Protein AF-A0A209A1G5-F1 (afdb_monomer)

InterPro domains:
  IPR036291 NAD(P)-binding domain superfamily [SSF51735] (11-93)

Sequence (98 aa):
MVETIFLLNEDYGLGIEVYALVRSETRAKNRFSHFLDKSWFNIIVQDVSDEIKIDASINYIIHAASQASPLYYKTDPVGTLLANTKGLITFLSLQERI

Organism: Yersinia intermedia (NCBI:txid631)

Structure (mmCIF, N/CA/C/O backbone):
data_AF-A0A209A1G5-F1
#
_entry.id   AF-A0A209A1G5-F1
#
loop_
_atom_site.group_PDB
_atom_site.id
_atom_site.type_symbol
_atom_site.label_atom_id
_atom_site.label_alt_id
_atom_site.label_comp_id
_atom_site.label_asym_id
_atom_site.label_entity_id
_atom_site.label_seq_id
_atom_site.pdbx_PDB_ins_code
_atom_site.Cartn_x
_atom_site.Cartn_y
_atom_site.Cartn_z
_atom_site.occupancy
_atom_site.B_iso_or_equiv
_atom_site.auth_seq_id
_atom_site.auth_comp_id
_atom_site.auth_asym_id
_atom_site.auth_atom_id
_atom_site.pdbx_PDB_model_num
ATOM 1 N N . MET A 1 1 ? -5.223 -9.938 1.437 1.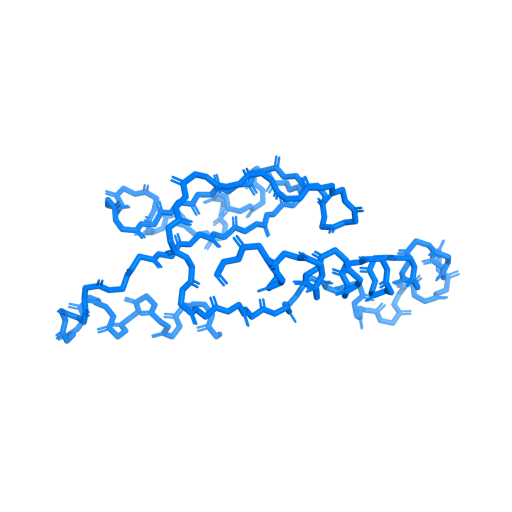00 84.19 1 MET A N 1
ATOM 2 C CA . MET A 1 1 ? -4.566 -9.531 2.701 1.00 84.19 1 MET A CA 1
ATOM 3 C C . MET A 1 1 ? -4.972 -8.112 3.063 1.00 84.19 1 MET A C 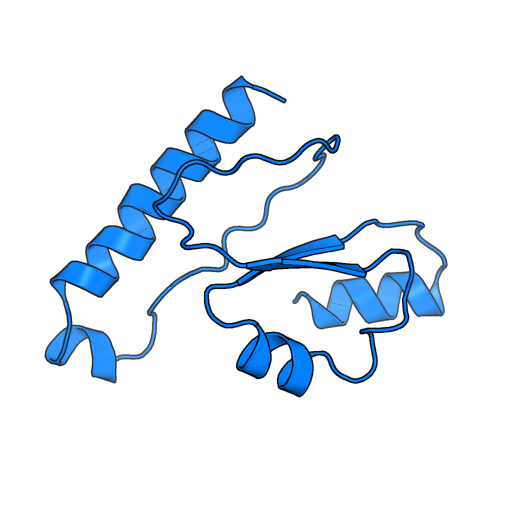1
ATOM 5 O O . MET A 1 1 ? -5.598 -7.952 4.095 1.00 84.19 1 MET A O 1
ATOM 9 N N . VAL A 1 2 ? -4.701 -7.106 2.218 1.00 91.50 2 VAL A N 1
ATOM 10 C CA . VAL A 1 2 ? -5.200 -5.731 2.435 1.00 91.50 2 VAL A CA 1
ATOM 11 C C . VAL A 1 2 ? -6.723 -5.697 2.584 1.00 91.50 2 VAL A C 1
ATOM 13 O O . VAL A 1 2 ? -7.227 -5.153 3.557 1.00 91.50 2 VAL A O 1
ATOM 16 N N . GLU A 1 3 ? -7.459 -6.371 1.698 1.00 92.38 3 GLU A N 1
ATOM 17 C CA . GLU A 1 3 ? -8.924 -6.388 1.758 1.00 92.38 3 GLU A CA 1
ATOM 18 C C . GLU A 1 3 ? -9.446 -7.107 3.016 1.00 92.38 3 GLU A C 1
ATOM 20 O O . GLU A 1 3 ? -10.519 -6.792 3.510 1.00 92.38 3 GLU A O 1
ATOM 25 N N . THR A 1 4 ? -8.665 -8.028 3.592 1.00 94.62 4 THR A N 1
ATOM 26 C CA . THR A 1 4 ? -8.992 -8.664 4.877 1.00 94.62 4 THR A CA 1
ATOM 27 C C . THR A 1 4 ? -8.949 -7.646 6.015 1.00 94.62 4 THR A C 1
ATOM 29 O O . THR A 1 4 ? -9.847 -7.635 6.846 1.00 94.62 4 THR A O 1
ATOM 32 N N . ILE A 1 5 ? -7.940 -6.769 6.031 1.00 95.19 5 ILE A N 1
ATOM 33 C CA . ILE A 1 5 ? -7.835 -5.684 7.017 1.00 95.19 5 ILE A CA 1
ATOM 34 C C . ILE A 1 5 ? -9.005 -4.712 6.847 1.00 95.19 5 ILE A C 1
ATOM 36 O O . ILE A 1 5 ? -9.601 -4.311 7.837 1.00 95.19 5 ILE A O 1
ATOM 40 N N . PHE A 1 6 ? -9.374 -4.384 5.605 1.00 95.81 6 PHE A N 1
ATOM 41 C CA . PHE A 1 6 ? -10.503 -3.493 5.326 1.00 95.81 6 PHE A CA 1
ATOM 42 C C . PHE A 1 6 ? -11.819 -4.038 5.875 1.00 95.81 6 PHE A C 1
ATOM 44 O O . PHE A 1 6 ? -12.529 -3.320 6.571 1.00 95.81 6 PHE A O 1
ATOM 51 N N . LEU A 1 7 ? -12.116 -5.312 5.602 1.00 95.75 7 LEU A N 1
ATOM 52 C CA . LEU A 1 7 ? -13.324 -5.964 6.107 1.00 95.75 7 LEU A CA 1
ATOM 53 C C . LEU A 1 7 ? -13.332 -6.017 7.635 1.00 95.75 7 LEU A C 1
ATOM 55 O O . LEU A 1 7 ? -14.335 -5.682 8.246 1.00 95.75 7 LEU A O 1
ATOM 59 N N . LEU A 1 8 ? -12.202 -6.348 8.267 1.00 95.56 8 LEU A N 1
ATOM 60 C CA . LEU A 1 8 ? -12.108 -6.327 9.727 1.00 95.56 8 LEU A CA 1
ATOM 61 C C . LEU A 1 8 ? -12.344 -4.925 10.306 1.00 95.56 8 LEU A C 1
ATOM 63 O O . LEU A 1 8 ? -12.966 -4.794 11.358 1.00 95.56 8 LEU A O 1
ATOM 67 N N . ASN A 1 9 ? -11.870 -3.881 9.627 1.00 96.00 9 ASN A N 1
ATOM 68 C CA . ASN A 1 9 ? -12.071 -2.508 10.069 1.00 96.00 9 ASN A CA 1
ATOM 69 C C . ASN A 1 9 ? -13.545 -2.088 9.988 1.00 96.00 9 ASN A C 1
ATOM 71 O O . ASN A 1 9 ? -14.047 -1.456 10.912 1.00 96.00 9 ASN A O 1
ATOM 75 N N . GLU A 1 10 ? -14.236 -2.469 8.912 1.00 94.62 10 GLU A N 1
ATOM 76 C CA . GLU A 1 10 ? -15.663 -2.187 8.710 1.00 94.62 10 GLU A CA 1
ATOM 77 C C . GLU A 1 10 ? -16.559 -3.014 9.643 1.00 94.62 10 GLU A C 1
ATOM 79 O O . GLU A 1 10 ? -17.459 -2.461 10.272 1.00 94.62 10 GLU A O 1
ATOM 84 N N . ASP A 1 11 ? -16.293 -4.315 9.772 1.00 96.62 11 ASP A N 1
ATOM 85 C CA . ASP A 1 11 ? -17.163 -5.244 10.502 1.00 96.62 11 ASP A CA 1
ATOM 86 C C . ASP A 1 11 ? -16.982 -5.148 12.025 1.00 96.62 11 ASP A C 1
ATOM 88 O O . ASP A 1 11 ? -17.931 -5.372 12.778 1.00 96.62 11 ASP A O 1
ATOM 92 N N . TYR A 1 12 ? -15.770 -4.821 12.492 1.00 96.69 12 TYR A N 1
ATOM 93 C CA . TYR A 1 12 ? -15.424 -4.833 13.920 1.00 96.69 12 TYR A CA 1
ATOM 94 C C . TYR A 1 12 ? -14.975 -3.476 14.468 1.00 96.69 12 TYR A C 1
ATOM 96 O O . TYR A 1 12 ? -14.707 -3.375 15.664 1.00 96.69 12 TYR A O 1
ATOM 104 N N . GLY A 1 13 ? -14.889 -2.432 13.636 1.00 94.56 13 GLY A N 1
ATOM 105 C CA . GLY A 1 13 ? -14.537 -1.086 14.093 1.00 94.56 13 GLY A CA 1
ATOM 106 C C . GLY A 1 13 ? -13.147 -1.006 14.726 1.00 94.56 13 GLY A C 1
ATOM 107 O O . GLY A 1 13 ? -12.964 -0.304 15.717 1.00 94.56 13 GLY A O 1
ATOM 108 N N . LEU A 1 14 ? -12.172 -1.743 14.181 1.00 95.81 14 LEU A N 1
ATOM 109 C CA . LEU A 1 14 ? -10.834 -1.869 14.774 1.00 95.81 14 LEU A CA 1
ATOM 110 C C . LEU A 1 14 ? -10.026 -0.560 14.784 1.00 95.81 14 LEU A C 1
ATOM 112 O O . LEU A 1 14 ? -8.997 -0.498 15.451 1.00 95.81 14 LEU A O 1
ATOM 116 N N . GLY A 1 15 ? -10.467 0.470 14.055 1.00 95.25 15 GLY A N 1
ATOM 117 C CA . GLY A 1 15 ? -9.812 1.779 14.022 1.00 95.25 15 GLY A CA 1
ATOM 118 C C . GLY A 1 15 ? -8.427 1.748 13.375 1.00 95.25 15 GLY A C 1
ATOM 119 O O . GLY A 1 15 ? -7.568 2.549 13.727 1.00 95.25 15 GLY A O 1
ATOM 120 N N . ILE A 1 16 ? -8.188 0.809 12.457 1.00 96.50 16 ILE A N 1
ATOM 121 C CA . ILE A 1 16 ? -6.903 0.649 11.773 1.00 96.50 16 ILE A CA 1
ATOM 122 C C . ILE A 1 16 ? -6.806 1.680 10.646 1.00 96.50 16 ILE A C 1
ATOM 124 O O . ILE A 1 16 ? -7.629 1.675 9.730 1.00 96.50 16 ILE A O 1
ATOM 128 N N . GLU A 1 17 ? -5.773 2.518 10.673 1.00 96.56 17 GLU A N 1
ATOM 129 C CA . GLU A 1 17 ? -5.397 3.353 9.532 1.00 96.56 17 GLU A CA 1
ATOM 130 C C . GLU A 1 17 ? -4.516 2.561 8.560 1.00 96.56 17 GLU A C 1
ATOM 132 O O . GLU A 1 17 ? -3.543 1.913 8.953 1.00 96.56 17 GLU A O 1
ATOM 137 N N . VAL A 1 18 ? -4.862 2.593 7.271 1.00 96.12 18 VAL A N 1
ATOM 138 C CA . VAL A 1 18 ? -4.139 1.863 6.227 1.00 96.12 18 VAL A CA 1
ATOM 139 C C . VAL A 1 18 ? -3.525 2.831 5.231 1.00 96.12 18 VAL A C 1
ATOM 141 O O . VAL A 1 18 ? -4.231 3.564 4.543 1.00 96.12 18 VAL A O 1
ATOM 144 N N . TYR A 1 19 ? -2.204 2.745 5.084 1.00 95.25 19 TYR A N 1
ATOM 145 C CA . TYR A 1 19 ? -1.433 3.449 4.064 1.00 95.25 19 TYR A CA 1
ATOM 146 C C . TYR A 1 19 ? -0.945 2.454 3.005 1.00 95.25 19 TYR A C 1
ATOM 148 O O . TYR A 1 19 ? -0.025 1.668 3.238 1.00 95.25 19 TYR A O 1
ATOM 156 N N . ALA A 1 20 ? -1.573 2.461 1.829 1.00 94.88 20 ALA A N 1
ATOM 157 C CA . ALA A 1 20 ? -1.202 1.600 0.711 1.00 94.88 20 ALA A CA 1
ATOM 158 C C . ALA A 1 20 ? -0.215 2.306 -0.226 1.00 94.88 20 ALA A C 1
ATOM 160 O O . ALA A 1 20 ? -0.599 3.164 -1.023 1.00 94.88 20 ALA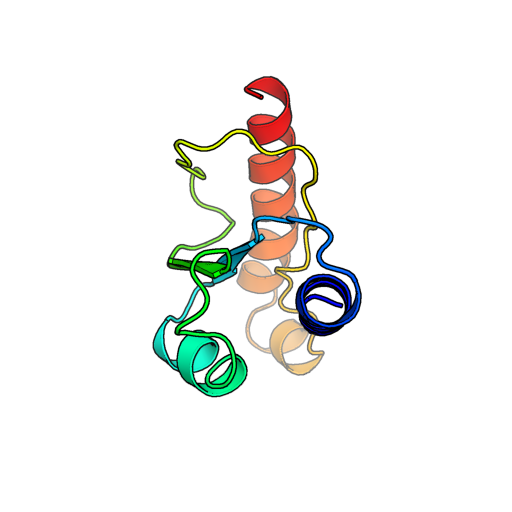 A O 1
ATOM 161 N N . LEU A 1 21 ? 1.054 1.896 -0.166 1.00 94.00 21 LEU A N 1
ATOM 162 C CA . LEU A 1 21 ? 2.089 2.335 -1.099 1.00 94.00 21 LEU A CA 1
ATOM 163 C C . LEU A 1 21 ? 1.961 1.590 -2.433 1.00 94.00 21 LEU A C 1
ATOM 165 O O . LEU A 1 21 ? 2.038 0.359 -2.491 1.00 94.00 21 LEU A O 1
ATOM 169 N N . VAL A 1 22 ? 1.766 2.335 -3.518 1.00 94.06 22 VAL A N 1
ATOM 170 C CA . VAL A 1 22 ? 1.527 1.798 -4.862 1.00 94.06 22 VAL A CA 1
ATOM 171 C C . VAL A 1 22 ? 2.318 2.564 -5.918 1.00 94.06 22 VAL A C 1
ATOM 173 O O . VAL A 1 22 ? 2.500 3.768 -5.825 1.00 94.06 22 VAL A O 1
ATOM 176 N N . ARG A 1 23 ? 2.697 1.890 -7.009 1.00 92.69 23 ARG A N 1
ATOM 177 C CA . ARG A 1 23 ? 3.372 2.541 -8.153 1.00 92.69 23 ARG A CA 1
ATOM 178 C C . ARG A 1 23 ? 2.423 3.196 -9.157 1.00 92.69 23 ARG A C 1
ATOM 180 O O . ARG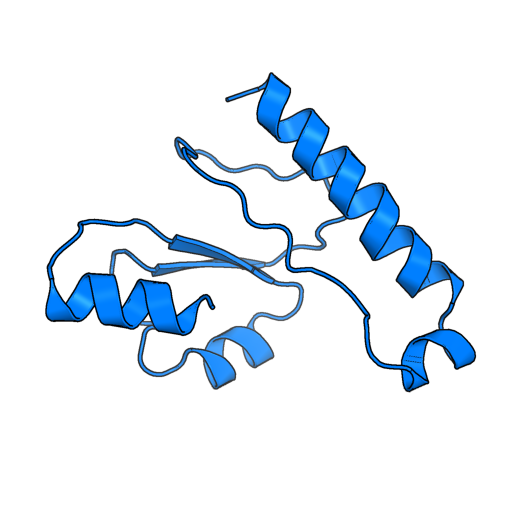 A 1 23 ? 2.855 3.881 -10.072 1.00 92.69 23 ARG A O 1
ATOM 187 N N . SER A 1 24 ? 1.130 2.886 -9.084 1.00 94.69 24 SER A N 1
ATOM 188 C CA . SER A 1 24 ? 0.151 3.293 -10.094 1.00 94.69 24 SER A CA 1
ATOM 189 C C . SER A 1 24 ? -1.172 3.613 -9.429 1.00 94.69 24 SER A C 1
ATOM 191 O O . SER A 1 24 ? -1.926 2.711 -9.061 1.00 94.69 24 SER A O 1
ATOM 193 N N . GLU A 1 25 ? -1.450 4.907 -9.321 1.00 95.75 25 GLU A N 1
ATOM 194 C CA . GLU A 1 25 ? -2.670 5.427 -8.714 1.00 95.75 25 GLU A CA 1
ATOM 195 C C . GLU A 1 25 ? -3.924 4.873 -9.397 1.00 95.75 25 GLU A C 1
ATOM 197 O O . GLU A 1 25 ? -4.811 4.355 -8.729 1.00 95.75 25 GLU A O 1
ATOM 202 N N . THR A 1 26 ? -3.973 4.886 -10.733 1.00 96.88 26 THR A N 1
ATOM 203 C CA . THR A 1 26 ? -5.120 4.383 -11.504 1.00 96.88 26 THR A CA 1
ATOM 204 C C . THR A 1 26 ? -5.424 2.919 -11.195 1.00 96.88 26 THR A C 1
ATOM 206 O O . THR A 1 26 ? -6.576 2.559 -10.962 1.00 96.88 26 THR A O 1
ATOM 209 N N . ARG A 1 27 ? -4.397 2.057 -11.152 1.00 95.44 27 ARG A N 1
ATOM 210 C CA . ARG A 1 27 ? -4.585 0.635 -10.826 1.00 95.44 27 ARG A CA 1
ATOM 211 C C . ARG A 1 27 ? -5.059 0.448 -9.390 1.00 95.44 27 ARG A C 1
ATOM 213 O O . ARG A 1 27 ? -5.914 -0.400 -9.153 1.00 95.44 27 ARG A O 1
ATOM 220 N N . ALA A 1 28 ? -4.530 1.237 -8.457 1.00 95.25 28 ALA A N 1
ATOM 221 C CA . ALA A 1 28 ? -4.948 1.198 -7.062 1.00 95.25 28 ALA A CA 1
ATOM 222 C C . ALA A 1 28 ? -6.400 1.661 -6.892 1.00 95.25 28 ALA A C 1
ATOM 224 O O . ALA A 1 28 ? -7.189 0.941 -6.290 1.00 95.25 28 ALA A O 1
ATOM 225 N N . LYS A 1 29 ? -6.782 2.790 -7.500 1.00 95.88 29 LYS A N 1
ATOM 226 C CA . LYS A 1 29 ? -8.156 3.311 -7.480 1.00 95.88 29 LYS A CA 1
ATOM 227 C C . LYS A 1 29 ? -9.159 2.337 -8.088 1.00 95.88 29 LYS A C 1
ATOM 229 O O . LYS A 1 29 ? -10.214 2.117 -7.510 1.00 95.88 29 LYS A O 1
ATOM 234 N N . ASN A 1 30 ? -8.811 1.692 -9.200 1.00 96.56 30 ASN A N 1
ATOM 235 C CA . ASN A 1 30 ? -9.677 0.679 -9.803 1.00 96.56 30 ASN A CA 1
ATOM 236 C C . ASN A 1 30 ? -9.819 -0.566 -8.916 1.00 96.56 30 ASN A C 1
ATOM 238 O O . ASN A 1 30 ? -10.910 -1.116 -8.807 1.00 96.56 30 ASN A O 1
ATOM 242 N N . ARG A 1 31 ? -8.727 -1.015 -8.282 1.00 95.00 31 ARG A N 1
ATOM 243 C CA . ARG A 1 31 ? -8.734 -2.197 -7.408 1.00 95.00 31 ARG A CA 1
ATOM 244 C C . ARG A 1 31 ? -9.485 -1.953 -6.099 1.00 95.00 31 ARG A C 1
ATOM 246 O O . ARG A 1 31 ? -10.187 -2.841 -5.632 1.00 95.00 31 ARG A O 1
ATOM 253 N N . PHE A 1 32 ? -9.301 -0.780 -5.503 1.00 95.56 32 PHE A N 1
ATOM 254 C CA . PHE A 1 32 ? -9.818 -0.430 -4.179 1.00 95.56 32 PHE A CA 1
ATOM 255 C C . PHE A 1 32 ? -10.993 0.549 -4.246 1.00 95.56 32 PHE A C 1
ATOM 257 O O . PHE A 1 32 ? -11.258 1.244 -3.272 1.00 95.56 32 PHE A O 1
ATOM 264 N N . SER A 1 33 ? -11.700 0.599 -5.377 1.00 95.25 33 SER A N 1
ATOM 265 C CA . SER A 1 33 ? -12.778 1.558 -5.656 1.00 95.25 33 SER A CA 1
ATOM 266 C C . SER A 1 33 ? -13.828 1.627 -4.545 1.00 95.25 33 SER A C 1
ATOM 268 O O . SER A 1 33 ? -14.249 2.713 -4.166 1.00 95.25 33 SER A O 1
ATOM 270 N N . HIS A 1 34 ? -14.185 0.481 -3.964 1.00 93.81 34 HIS A N 1
ATOM 271 C CA . HIS A 1 34 ? -15.163 0.368 -2.878 1.00 93.81 34 HIS A CA 1
ATOM 272 C C . HIS A 1 34 ? -14.720 0.983 -1.542 1.00 93.81 34 HIS A C 1
ATOM 274 O O . HIS A 1 34 ? -15.546 1.151 -0.649 1.00 93.81 34 HIS A O 1
ATOM 280 N N . PHE A 1 35 ? -13.436 1.306 -1.393 1.00 95.06 35 PHE A N 1
ATOM 281 C CA . PHE A 1 35 ? -12.852 1.795 -0.146 1.00 95.06 35 PHE A CA 1
ATOM 282 C C . PHE A 1 35 ? -12.283 3.213 -0.268 1.00 95.06 35 PHE A C 1
ATOM 284 O O . PHE A 1 35 ? -11.828 3.755 0.731 1.00 95.06 35 PHE A O 1
ATOM 291 N N . LEU A 1 36 ? -12.311 3.833 -1.456 1.00 94.38 36 LEU A N 1
ATOM 292 C CA . LEU A 1 36 ? -11.664 5.133 -1.695 1.00 94.38 36 LEU A CA 1
ATOM 293 C C . LEU A 1 36 ? -12.221 6.279 -0.847 1.00 94.38 36 LEU A C 1
ATOM 295 O O . LEU A 1 36 ? -11.476 7.199 -0.532 1.00 94.38 36 LEU A O 1
ATOM 299 N N . ASP A 1 37 ? -13.494 6.209 -0.459 1.00 94.94 37 ASP A N 1
ATOM 300 C CA . ASP A 1 37 ? -14.145 7.250 0.346 1.00 94.94 37 ASP A CA 1
ATOM 301 C C . ASP A 1 37 ? -13.963 7.035 1.861 1.00 94.94 37 ASP A C 1
ATOM 303 O O . ASP A 1 37 ? -14.534 7.760 2.678 1.00 94.94 37 ASP A O 1
ATOM 307 N N . LYS A 1 38 ? -13.196 6.017 2.269 1.00 96.31 38 LYS A N 1
ATOM 308 C CA . LYS A 1 38 ? -12.962 5.705 3.681 1.00 96.31 38 LYS A CA 1
ATOM 309 C C . LYS A 1 38 ? -11.850 6.586 4.236 1.00 96.31 38 LYS A C 1
ATOM 311 O O . LYS A 1 38 ? -10.720 6.530 3.767 1.00 96.31 38 LYS A O 1
ATOM 316 N N . SER A 1 39 ? -12.145 7.339 5.297 1.00 95.19 39 SER A N 1
ATOM 317 C CA . SER A 1 39 ? -11.184 8.256 5.933 1.00 95.19 39 SER A CA 1
ATOM 318 C C . SER A 1 39 ? -9.941 7.561 6.497 1.00 95.19 39 SER A C 1
ATOM 320 O O . SER A 1 39 ? -8.902 8.191 6.645 1.00 95.19 39 SER A O 1
ATOM 322 N N . TRP A 1 40 ? -10.045 6.269 6.810 1.00 95.62 40 TRP A N 1
ATOM 323 C CA . TRP A 1 40 ? -8.950 5.445 7.319 1.00 95.62 40 TRP A CA 1
ATOM 324 C C . TRP A 1 40 ? -8.100 4.807 6.205 1.00 95.62 40 TRP A C 1
ATOM 326 O O . TRP A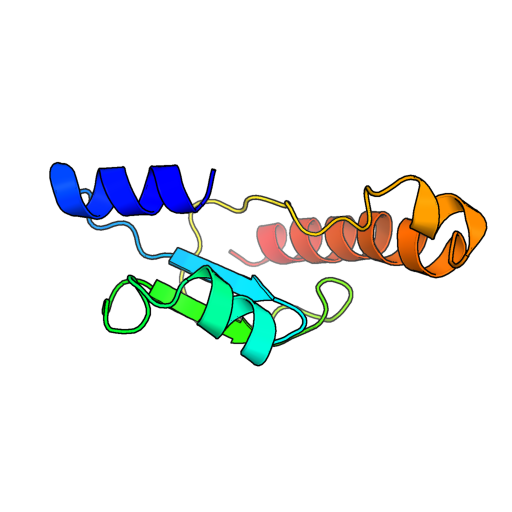 1 40 ? -7.117 4.132 6.512 1.00 95.62 40 TRP A O 1
ATOM 336 N N . PHE A 1 41 ? -8.451 4.984 4.922 1.00 96.81 41 PHE A N 1
ATOM 337 C CA . PHE A 1 41 ? -7.712 4.423 3.791 1.00 96.81 41 PHE A CA 1
ATOM 338 C C . PHE A 1 41 ? -6.984 5.504 2.988 1.00 96.81 41 PHE A C 1
ATOM 340 O O . PHE A 1 41 ? -7.592 6.369 2.365 1.00 96.81 41 PHE A O 1
ATOM 347 N N . ASN A 1 42 ? -5.658 5.401 2.945 1.00 95.31 42 ASN A N 1
ATOM 348 C CA . ASN A 1 42 ? -4.774 6.356 2.294 1.00 95.31 42 ASN A CA 1
ATOM 349 C C . ASN A 1 42 ? -3.943 5.661 1.209 1.00 95.31 42 ASN A C 1
ATOM 351 O O . ASN A 1 42 ? -3.343 4.610 1.446 1.00 95.31 42 ASN A O 1
ATOM 355 N N . ILE A 1 43 ? -3.864 6.258 0.019 1.00 95.31 43 ILE A N 1
ATOM 356 C CA . ILE A 1 43 ? -3.013 5.772 -1.076 1.00 95.31 43 ILE A CA 1
ATOM 357 C C . ILE A 1 43 ? -1.783 6.672 -1.186 1.00 95.31 43 ILE A C 1
ATOM 359 O O . ILE A 1 43 ? -1.910 7.880 -1.372 1.00 95.31 43 ILE A O 1
ATOM 363 N N . ILE A 1 44 ? -0.596 6.069 -1.136 1.00 94.50 44 ILE A N 1
ATOM 364 C CA . ILE A 1 44 ? 0.685 6.750 -1.351 1.00 94.50 44 ILE A CA 1
ATOM 365 C C . ILE A 1 44 ? 1.243 6.281 -2.690 1.00 94.50 44 ILE A C 1
ATOM 367 O O . ILE A 1 44 ? 1.501 5.093 -2.884 1.00 94.50 44 ILE A O 1
ATOM 371 N N . VAL A 1 45 ? 1.414 7.204 -3.634 1.00 95.19 45 VAL A N 1
ATOM 372 C CA . VAL A 1 45 ? 1.856 6.872 -4.993 1.00 95.19 45 VAL A CA 1
ATOM 373 C C . VAL A 1 45 ? 3.360 7.105 -5.122 1.00 95.19 45 VAL A C 1
ATOM 375 O O . VAL A 1 45 ? 3.792 8.237 -5.304 1.00 95.19 45 VAL A O 1
ATOM 378 N N . GLN A 1 46 ? 4.153 6.038 -5.034 1.00 92.44 46 GLN A N 1
ATOM 379 C CA . GLN A 1 46 ? 5.610 6.072 -5.216 1.00 92.44 46 GLN A CA 1
ATOM 380 C C . GLN A 1 46 ? 6.176 4.683 -5.549 1.00 92.44 46 GLN A C 1
ATOM 382 O O . GLN A 1 46 ? 5.491 3.666 -5.382 1.00 92.44 46 GLN A O 1
ATOM 387 N N . ASP A 1 47 ? 7.432 4.620 -6.003 1.00 89.88 47 ASP A N 1
ATOM 388 C CA . ASP A 1 47 ? 8.171 3.358 -5.993 1.00 89.88 47 ASP A CA 1
ATOM 389 C C . ASP A 1 47 ? 8.618 3.020 -4.565 1.00 89.88 47 ASP A C 1
ATOM 391 O O . ASP A 1 47 ? 8.880 3.881 -3.725 1.00 89.88 47 ASP A O 1
ATOM 395 N N . VAL A 1 48 ? 8.655 1.727 -4.282 1.00 89.44 48 VAL A N 1
ATOM 396 C CA . VAL A 1 48 ? 9.057 1.194 -2.987 1.00 89.44 48 VAL A CA 1
ATOM 397 C C . VAL A 1 48 ? 10.574 1.226 -2.806 1.00 89.44 48 VAL A C 1
ATOM 399 O O . VAL A 1 48 ? 11.061 1.195 -1.680 1.00 89.44 48 VAL A O 1
ATOM 402 N N . SER A 1 49 ? 11.329 1.283 -3.909 1.00 86.50 49 SER A N 1
ATOM 403 C CA . SER A 1 49 ? 12.782 1.442 -3.868 1.00 86.50 49 SER A CA 1
ATOM 404 C C . SER A 1 49 ? 13.232 2.862 -3.531 1.00 86.50 49 SER A C 1
ATOM 406 O O . SER A 1 49 ? 14.414 3.059 -3.256 1.00 86.50 49 SER A O 1
ATOM 408 N N . ASP A 1 50 ? 12.321 3.831 -3.586 1.00 88.69 50 ASP A N 1
ATOM 409 C CA . ASP A 1 50 ? 12.594 5.227 -3.259 1.00 88.69 50 ASP A CA 1
ATOM 410 C C . ASP A 1 50 ? 12.365 5.480 -1.765 1.00 88.69 50 ASP A C 1
ATOM 412 O O . ASP A 1 50 ? 11.627 4.746 -1.110 1.00 88.69 50 ASP A O 1
ATOM 416 N N . GLU A 1 51 ? 12.981 6.530 -1.214 1.00 87.06 51 GLU A N 1
ATOM 417 C CA . GLU A 1 51 ? 12.787 6.898 0.193 1.00 87.06 51 GLU A CA 1
ATOM 418 C C . GLU A 1 51 ? 11.291 7.090 0.505 1.00 87.06 51 GLU A C 1
ATOM 420 O O . GLU A 1 51 ? 10.607 7.902 -0.120 1.00 87.06 51 GLU A O 1
ATOM 425 N N . ILE A 1 52 ? 10.780 6.355 1.497 1.00 88.94 52 ILE A N 1
ATOM 426 C CA . ILE A 1 52 ? 9.397 6.485 1.961 1.00 88.94 52 ILE A CA 1
ATOM 427 C C . ILE A 1 52 ? 9.327 7.657 2.938 1.00 88.94 52 ILE A C 1
ATOM 429 O O . ILE A 1 52 ? 9.842 7.582 4.054 1.00 88.94 52 ILE A O 1
ATOM 433 N N . LYS A 1 53 ? 8.674 8.741 2.513 1.00 84.75 53 LYS A N 1
ATOM 434 C CA . LYS A 1 53 ? 8.381 9.899 3.362 1.00 84.75 53 LYS A CA 1
ATOM 435 C C . LYS A 1 53 ? 6.919 9.850 3.764 1.00 84.75 53 LYS A C 1
ATOM 437 O O . LYS A 1 53 ? 6.042 10.135 2.955 1.00 84.75 53 LYS A O 1
ATOM 442 N N . ILE A 1 54 ? 6.674 9.471 5.009 1.00 86.00 54 ILE A N 1
ATOM 443 C CA . ILE A 1 54 ? 5.338 9.390 5.582 1.00 86.00 54 ILE A CA 1
ATOM 444 C C . ILE A 1 54 ? 5.329 10.130 6.915 1.00 86.00 54 ILE A C 1
ATOM 446 O O . ILE A 1 54 ? 6.154 9.860 7.782 1.00 86.00 54 ILE A O 1
ATOM 450 N N . ASP A 1 55 ? 4.420 11.093 7.043 1.00 85.75 55 ASP A N 1
ATOM 451 C CA . ASP A 1 55 ? 4.215 11.874 8.267 1.00 85.75 55 ASP A CA 1
ATOM 452 C C . ASP A 1 55 ? 3.059 11.265 9.070 1.00 85.75 55 ASP A C 1
ATOM 454 O O . ASP A 1 55 ? 2.009 11.869 9.275 1.00 85.75 55 ASP A O 1
ATOM 458 N N . ALA A 1 56 ? 3.213 9.983 9.403 1.00 87.44 56 ALA A N 1
ATOM 459 C CA . ALA A 1 56 ? 2.265 9.210 10.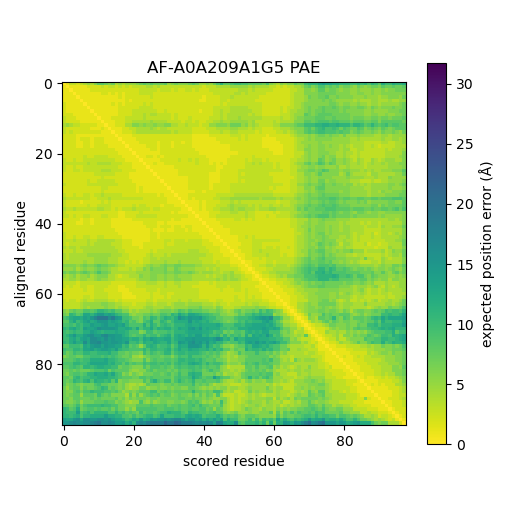193 1.00 87.44 56 ALA A CA 1
ATOM 460 C C . ALA A 1 56 ? 3.027 8.199 11.055 1.00 87.44 56 ALA A C 1
ATOM 462 O O . ALA A 1 56 ? 4.069 7.682 10.645 1.00 87.44 56 ALA A O 1
ATOM 463 N N . SER A 1 57 ? 2.501 7.896 12.243 1.00 88.62 57 SER A N 1
ATOM 464 C CA . SER A 1 57 ? 3.059 6.839 13.088 1.00 88.62 57 SER A CA 1
ATOM 465 C C . SER A 1 57 ? 2.663 5.477 12.522 1.00 88.62 57 SER A C 1
ATOM 467 O O . SER A 1 57 ? 1.479 5.174 12.394 1.00 88.62 57 SER A O 1
ATOM 469 N N . ILE A 1 58 ? 3.650 4.654 12.166 1.00 91.62 58 ILE A N 1
ATOM 470 C CA . ILE A 1 58 ? 3.415 3.337 11.570 1.00 91.62 58 ILE A CA 1
ATOM 471 C C . ILE A 1 58 ? 3.721 2.251 12.592 1.00 91.62 58 ILE A C 1
ATOM 473 O O . ILE A 1 58 ? 4.867 2.047 12.973 1.00 91.62 58 ILE A O 1
ATOM 477 N N . ASN A 1 59 ? 2.689 1.519 13.015 1.00 91.38 59 ASN A N 1
ATOM 478 C CA . ASN A 1 59 ? 2.852 0.426 13.980 1.00 91.38 59 ASN A CA 1
ATOM 479 C C . ASN A 1 59 ? 3.224 -0.904 13.313 1.00 91.38 59 ASN A C 1
ATOM 481 O O . ASN A 1 59 ? 3.905 -1.732 13.913 1.00 91.38 59 ASN A O 1
ATOM 485 N N . TYR A 1 60 ? 2.777 -1.115 12.072 1.00 90.56 60 TYR A N 1
ATOM 486 C CA . TYR A 1 60 ? 3.021 -2.338 11.313 1.00 90.56 60 TYR A CA 1
ATOM 487 C C . TYR A 1 60 ? 3.340 -2.015 9.860 1.00 90.56 60 TYR A C 1
ATOM 489 O O . TYR A 1 60 ? 2.664 -1.213 9.220 1.00 90.56 60 TYR A O 1
ATOM 497 N N . ILE A 1 61 ? 4.340 -2.705 9.318 1.00 90.00 61 ILE A N 1
ATOM 498 C CA . ILE A 1 61 ? 4.717 -2.629 7.908 1.00 90.00 61 ILE A CA 1
ATOM 499 C C . ILE A 1 61 ? 4.536 -4.011 7.299 1.00 90.00 61 ILE A C 1
ATOM 501 O O . ILE A 1 61 ? 5.063 -4.995 7.818 1.00 90.00 61 ILE A O 1
ATOM 505 N N . ILE A 1 62 ? 3.830 -4.083 6.168 1.00 90.00 62 ILE A N 1
ATOM 506 C CA . ILE A 1 62 ? 3.704 -5.321 5.399 1.00 90.00 62 ILE A CA 1
ATOM 507 C C . ILE A 1 62 ? 4.266 -5.115 3.995 1.00 90.00 62 ILE A C 1
ATOM 509 O O . ILE A 1 62 ? 3.667 -4.447 3.151 1.00 90.00 62 ILE A O 1
ATOM 513 N N . HIS A 1 63 ? 5.423 -5.721 3.729 1.00 88.06 63 HIS A N 1
ATOM 514 C CA . HIS A 1 63 ? 6.067 -5.640 2.425 1.00 88.06 63 HIS A CA 1
ATOM 515 C C . HIS A 1 63 ? 5.450 -6.644 1.439 1.00 88.06 63 HIS A C 1
ATOM 517 O O . HIS A 1 63 ? 5.842 -7.805 1.374 1.00 88.06 63 HIS A O 1
ATOM 523 N N . ALA A 1 64 ? 4.478 -6.177 0.653 1.00 87.19 64 ALA A N 1
ATOM 524 C CA . ALA A 1 64 ? 3.853 -6.946 -0.430 1.00 87.19 64 ALA A CA 1
ATOM 525 C C . ALA A 1 64 ? 4.225 -6.429 -1.837 1.00 87.19 64 ALA A C 1
ATOM 527 O O . ALA A 1 64 ? 3.663 -6.871 -2.841 1.00 87.19 64 ALA A O 1
ATOM 528 N N . ALA A 1 65 ? 5.152 -5.471 -1.926 1.00 84.44 65 ALA A N 1
ATOM 529 C CA . ALA A 1 65 ? 5.582 -4.879 -3.186 1.00 84.44 65 ALA A CA 1
ATOM 530 C C . ALA A 1 65 ? 6.632 -5.775 -3.857 1.00 84.44 65 ALA A C 1
ATOM 532 O O . ALA A 1 65 ? 7.827 -5.614 -3.647 1.00 84.44 65 ALA A O 1
ATOM 533 N N . SER A 1 66 ? 6.166 -6.725 -4.668 1.00 79.25 66 SER A N 1
ATOM 534 C CA . SER A 1 66 ? 7.025 -7.646 -5.411 1.00 79.25 66 SER A CA 1
ATOM 535 C C . SER A 1 66 ? 6.530 -7.847 -6.842 1.00 79.25 66 SER A C 1
ATOM 537 O O . SER A 1 66 ? 5.339 -8.049 -7.087 1.00 79.25 66 SER A O 1
ATOM 539 N N . GLN A 1 67 ? 7.455 -7.839 -7.803 1.00 73.88 67 GLN A N 1
ATOM 540 C CA . GLN A 1 67 ? 7.221 -8.361 -9.153 1.00 73.88 67 GLN A CA 1
ATOM 541 C C . GLN A 1 67 ? 7.363 -9.893 -9.127 1.00 73.88 67 GLN A C 1
ATOM 543 O O . GLN A 1 67 ? 8.351 -10.452 -9.587 1.00 73.88 67 GLN A O 1
ATOM 548 N N . ALA A 1 68 ? 6.390 -10.587 -8.535 1.00 70.06 68 ALA A N 1
ATOM 549 C CA . ALA A 1 68 ? 6.469 -12.036 -8.313 1.00 70.06 68 ALA A CA 1
ATOM 550 C C . ALA A 1 68 ? 5.934 -12.892 -9.480 1.00 70.06 68 ALA A C 1
ATOM 552 O O . ALA A 1 68 ? 5.918 -14.118 -9.393 1.00 70.06 68 ALA A O 1
ATOM 553 N N . SER A 1 69 ? 5.455 -12.277 -10.569 1.00 76.25 69 SER A N 1
ATOM 554 C CA . SER A 1 69 ? 4.945 -13.046 -11.709 1.00 76.25 69 SER A CA 1
ATOM 555 C C . SER A 1 69 ? 6.102 -13.642 -12.527 1.00 76.25 69 SER A C 1
ATOM 557 O O . SER A 1 69 ? 6.998 -12.893 -12.930 1.00 76.25 69 SER A O 1
ATOM 559 N N . PRO A 1 70 ? 6.057 -14.952 -12.861 1.00 70.81 70 PRO A N 1
ATOM 560 C CA . PRO A 1 70 ? 7.095 -15.629 -13.643 1.00 70.81 70 PRO A CA 1
ATOM 561 C C . PRO A 1 70 ? 7.427 -14.975 -14.986 1.00 70.81 70 PRO A C 1
ATOM 563 O O . PRO A 1 70 ? 8.531 -15.142 -15.503 1.00 70.81 70 PRO A O 1
ATOM 566 N N . LEU A 1 71 ? 6.480 -14.223 -15.555 1.00 75.06 71 LEU A N 1
ATOM 567 C CA . LEU A 1 71 ? 6.682 -13.466 -16.787 1.00 75.06 71 LEU A CA 1
ATOM 568 C C . LEU A 1 71 ? 7.815 -12.439 -16.635 1.00 75.06 71 LEU A C 1
ATOM 570 O O . LEU A 1 71 ? 8.689 -12.352 -17.499 1.00 75.06 71 LEU A O 1
ATOM 574 N N . TYR A 1 72 ? 7.840 -11.713 -15.514 1.00 73.62 72 TYR A N 1
ATOM 575 C CA . TYR A 1 72 ? 8.800 -10.634 -15.284 1.00 73.62 72 TYR A CA 1
ATOM 576 C C . TYR A 1 72 ? 10.199 -11.141 -14.937 1.00 73.62 72 TYR A C 1
ATOM 578 O O . TYR A 1 72 ? 11.166 -10.451 -15.234 1.00 73.62 72 TYR A O 1
ATOM 586 N N . TYR A 1 73 ? 10.347 -12.375 -14.444 1.00 72.69 73 TYR A N 1
ATOM 587 C CA . TYR A 1 73 ? 11.673 -12.989 -14.279 1.00 72.69 73 TYR A CA 1
ATOM 588 C C . TYR A 1 73 ? 12.419 -13.140 -15.607 1.00 72.69 73 TYR A C 1
ATOM 590 O O . TYR A 1 73 ? 13.646 -13.131 -15.626 1.00 72.69 73 TYR A O 1
ATOM 598 N N . LYS A 1 74 ? 11.686 -13.282 -16.718 1.00 73.75 74 LYS A N 1
ATOM 599 C CA . LYS A 1 74 ? 12.282 -13.389 -18.053 1.00 73.75 74 LYS A CA 1
ATOM 600 C C . LYS A 1 74 ? 12.459 -12.033 -18.720 1.00 73.75 74 LYS A C 1
ATOM 602 O O . LYS A 1 74 ? 13.474 -11.816 -19.369 1.00 73.75 74 LYS A O 1
ATOM 607 N N . THR A 1 75 ? 11.472 -11.148 -18.597 1.00 83.50 75 THR A N 1
ATOM 608 C CA . THR A 1 75 ? 11.458 -9.886 -19.351 1.00 83.50 75 THR A CA 1
ATOM 609 C C . THR A 1 75 ? 12.119 -8.721 -18.616 1.00 83.50 75 THR A C 1
ATOM 611 O O . THR A 1 75 ? 12.579 -7.797 -19.273 1.00 83.50 75 THR A O 1
ATOM 614 N N . ASP A 1 76 ? 12.159 -8.746 -17.280 1.00 79.56 76 ASP A N 1
ATOM 615 C CA . ASP A 1 76 ? 12.783 -7.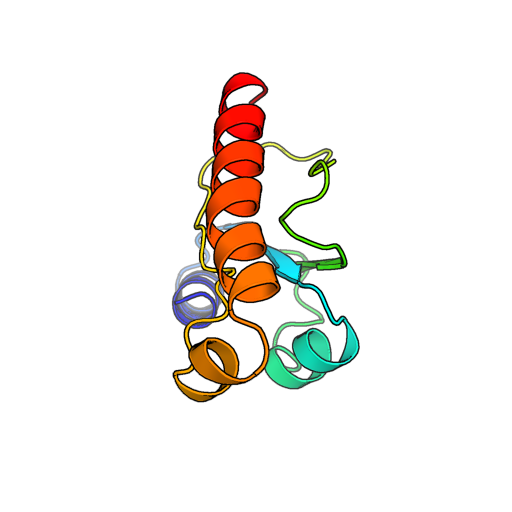715 -16.436 1.00 79.56 76 ASP A CA 1
ATOM 616 C C . ASP A 1 76 ? 13.349 -8.309 -15.121 1.00 79.56 76 ASP A C 1
ATOM 618 O O . ASP A 1 76 ? 12.859 -8.034 -14.016 1.00 79.56 76 ASP A O 1
ATOM 622 N N . PRO A 1 77 ? 14.378 -9.175 -15.206 1.00 77.56 77 PRO A N 1
ATOM 623 C CA . PRO A 1 77 ? 14.968 -9.808 -14.026 1.00 77.56 77 PRO A CA 1
ATOM 624 C C . PRO A 1 77 ? 15.625 -8.794 -13.081 1.00 77.56 77 PRO A C 1
ATOM 626 O O . PRO A 1 77 ? 15.539 -8.940 -11.861 1.00 77.56 77 PRO A O 1
ATOM 629 N N . VAL A 1 78 ? 16.260 -7.752 -13.630 1.00 81.50 78 VAL A N 1
ATOM 630 C CA . VAL A 1 78 ? 16.962 -6.728 -12.844 1.00 81.50 78 VAL A CA 1
ATOM 631 C C . VAL A 1 78 ? 15.967 -5.851 -12.093 1.00 81.50 78 VAL A C 1
ATOM 633 O O . VAL A 1 78 ? 16.116 -5.689 -10.884 1.00 81.50 78 VAL A O 1
ATOM 636 N N . GLY A 1 79 ? 14.925 -5.337 -12.756 1.00 77.94 79 GLY A N 1
ATOM 637 C CA . GLY A 1 79 ? 13.885 -4.553 -12.089 1.00 77.94 79 GLY A CA 1
ATOM 638 C C . GLY A 1 79 ? 13.143 -5.367 -11.031 1.00 77.94 79 GLY A C 1
ATOM 639 O O . GLY A 1 79 ? 12.851 -4.859 -9.948 1.00 77.94 79 GLY A O 1
ATOM 640 N N . THR A 1 80 ? 12.937 -6.663 -11.282 1.00 78.50 80 THR A N 1
ATOM 641 C CA . THR A 1 80 ? 12.359 -7.582 -10.294 1.00 78.50 80 THR A CA 1
ATOM 642 C C . THR A 1 80 ? 13.242 -7.737 -9.054 1.00 78.50 80 THR A C 1
ATOM 644 O O . THR A 1 80 ? 12.752 -7.601 -7.931 1.00 78.50 80 THR A O 1
ATOM 647 N N . LEU A 1 81 ? 14.543 -7.992 -9.227 1.00 80.62 81 LEU A N 1
ATOM 648 C CA . LEU A 1 81 ? 15.481 -8.106 -8.107 1.00 80.62 81 LEU A CA 1
ATOM 649 C C . LEU A 1 81 ? 15.616 -6.788 -7.343 1.00 80.62 81 LEU A C 1
ATOM 651 O O . LEU A 1 81 ? 15.590 -6.795 -6.113 1.00 80.62 81 LEU A O 1
ATOM 655 N N . LEU A 1 82 ? 15.724 -5.662 -8.050 1.00 79.12 82 LEU A N 1
ATOM 656 C CA . LEU A 1 82 ? 15.866 -4.344 -7.434 1.00 79.12 82 LEU A CA 1
ATOM 657 C C . LEU A 1 82 ? 14.644 -3.970 -6.596 1.00 79.12 82 LEU A C 1
ATOM 659 O O . LEU A 1 82 ? 14.828 -3.548 -5.461 1.00 79.12 82 LEU A O 1
ATOM 663 N N . ALA A 1 83 ? 13.422 -4.177 -7.092 1.00 77.12 83 ALA A N 1
ATOM 664 C CA . ALA A 1 83 ? 12.212 -3.884 -6.320 1.00 77.12 83 ALA A CA 1
ATOM 665 C C . ALA A 1 83 ? 12.153 -4.689 -5.010 1.00 77.12 83 ALA A C 1
ATOM 667 O O . ALA A 1 83 ? 11.846 -4.134 -3.959 1.00 77.12 83 ALA A O 1
ATOM 668 N N . ASN A 1 84 ? 12.517 -5.975 -5.057 1.00 80.94 84 ASN A N 1
ATOM 669 C CA . ASN A 1 84 ? 12.510 -6.844 -3.879 1.00 80.94 84 ASN A CA 1
ATOM 670 C C . ASN A 1 84 ? 13.637 -6.509 -2.886 1.00 80.94 84 ASN A C 1
ATOM 672 O O . ASN A 1 84 ? 13.432 -6.545 -1.678 1.00 80.94 84 ASN A O 1
ATOM 676 N N . THR A 1 85 ? 14.838 -6.195 -3.380 1.00 82.31 85 THR A N 1
ATOM 677 C CA . THR A 1 85 ? 16.018 -5.944 -2.530 1.00 82.31 85 THR A CA 1
ATOM 678 C C . THR A 1 85 ? 16.071 -4.516 -2.010 1.00 82.31 85 THR A C 1
ATOM 680 O O . THR A 1 85 ? 16.176 -4.311 -0.804 1.00 82.31 85 THR A O 1
ATOM 683 N N . LYS A 1 86 ? 15.958 -3.518 -2.893 1.00 81.81 86 LYS A N 1
ATOM 684 C CA . LYS A 1 86 ? 15.926 -2.111 -2.483 1.00 81.81 86 LYS A CA 1
ATOM 685 C C . LYS A 1 86 ? 14.668 -1.797 -1.697 1.00 81.81 86 LYS A C 1
ATOM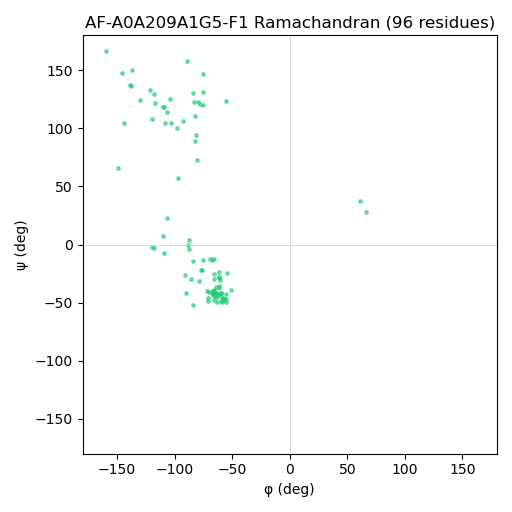 687 O O . LYS A 1 86 ? 14.778 -1.113 -0.694 1.00 81.81 86 LYS A O 1
ATOM 692 N N . GLY A 1 87 ? 13.515 -2.338 -2.100 1.00 79.69 87 GLY A N 1
ATOM 693 C CA . GLY A 1 87 ? 12.281 -2.185 -1.334 1.00 79.69 87 GLY A CA 1
ATOM 694 C C . GLY A 1 87 ? 12.462 -2.658 0.104 1.00 79.69 87 GLY A C 1
ATOM 695 O O . GLY A 1 87 ? 12.194 -1.901 1.031 1.00 79.69 87 GLY A O 1
ATOM 696 N N . LEU A 1 88 ? 13.014 -3.861 0.299 1.00 84.81 88 LEU A N 1
ATOM 697 C CA . LEU A 1 88 ? 13.326 -4.377 1.632 1.00 84.81 88 LEU A CA 1
ATOM 698 C C . LEU A 1 88 ? 14.280 -3.463 2.416 1.00 84.81 88 LEU A C 1
ATOM 700 O O . LEU A 1 88 ? 14.004 -3.173 3.576 1.00 84.81 88 LEU A O 1
ATOM 704 N N . ILE A 1 89 ? 15.374 -2.997 1.801 1.00 83.44 89 ILE A N 1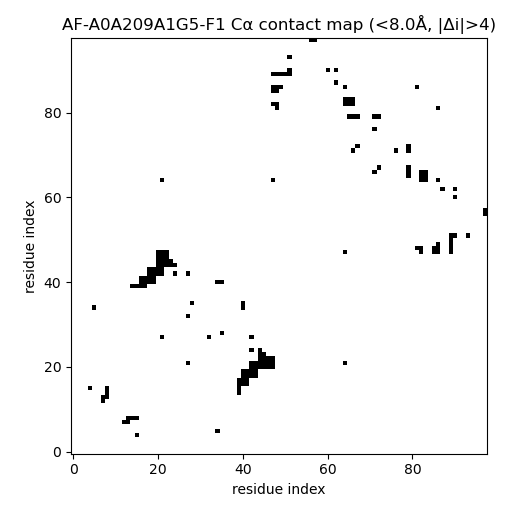
ATOM 705 C CA . ILE A 1 89 ? 16.329 -2.085 2.456 1.00 83.44 89 ILE A CA 1
ATOM 706 C C . ILE A 1 89 ? 15.625 -0.798 2.893 1.00 83.44 89 ILE A C 1
ATOM 708 O O . ILE A 1 89 ? 15.729 -0.419 4.054 1.00 83.44 89 ILE A O 1
ATOM 712 N N . THR A 1 90 ? 14.862 -0.167 1.999 1.00 80.31 90 THR A N 1
ATOM 713 C CA . THR A 1 90 ? 14.089 1.042 2.301 1.00 80.31 90 THR A CA 1
ATOM 714 C C . THR A 1 90 ? 13.147 0.821 3.484 1.00 80.31 90 THR A C 1
ATOM 716 O O . THR A 1 90 ? 13.064 1.677 4.363 1.00 80.31 90 THR A O 1
ATOM 719 N N . PHE A 1 91 ? 12.468 -0.329 3.552 1.00 82.75 91 PHE A N 1
ATOM 720 C CA . PHE A 1 91 ? 11.598 -0.653 4.686 1.00 82.75 91 PHE A CA 1
ATOM 721 C C . PHE A 1 91 ? 12.355 -0.837 5.996 1.00 82.75 91 PHE A C 1
ATOM 723 O O . PHE A 1 91 ? 11.906 -0.328 7.021 1.00 82.75 91 PHE A O 1
ATOM 730 N N . LEU A 1 92 ? 13.480 -1.551 5.983 1.00 84.12 92 LEU A N 1
ATOM 731 C CA . LEU A 1 92 ? 14.287 -1.743 7.189 1.00 84.12 92 LEU A CA 1
ATOM 732 C C . LEU A 1 92 ? 14.842 -0.404 7.690 1.00 84.12 92 LEU A C 1
ATOM 734 O O . LEU A 1 92 ? 14.751 -0.114 8.877 1.00 84.12 92 LEU A O 1
ATOM 738 N N . SER A 1 93 ? 15.306 0.461 6.786 1.00 82.31 93 SER A N 1
ATOM 739 C CA . SER A 1 93 ? 15.738 1.818 7.135 1.00 82.31 93 SER A CA 1
ATOM 740 C C . SER A 1 93 ? 14.595 2.704 7.638 1.00 82.31 93 SER A C 1
ATOM 742 O O . SER A 1 93 ? 14.831 3.601 8.442 1.00 82.31 93 SER A O 1
ATOM 744 N N . LEU A 1 94 ? 13.355 2.481 7.185 1.00 81.94 94 LEU A N 1
ATOM 745 C CA . LEU A 1 94 ? 12.192 3.178 7.734 1.00 81.94 94 LEU A CA 1
ATOM 746 C C . LEU A 1 94 ? 11.953 2.772 9.192 1.00 81.94 94 LEU A C 1
ATOM 748 O O . LEU A 1 94 ? 11.712 3.656 10.000 1.00 81.94 94 LEU A O 1
ATOM 752 N N . GLN A 1 95 ? 12.071 1.483 9.535 1.00 77.44 95 GLN A N 1
ATOM 753 C CA . GLN A 1 95 ? 11.873 0.993 10.909 1.00 77.44 95 GLN A CA 1
ATOM 754 C C . GLN A 1 95 ? 12.844 1.599 11.924 1.00 77.44 95 GLN A C 1
ATOM 756 O O . GLN A 1 95 ? 12.476 1.777 13.074 1.00 77.44 95 GLN A O 1
ATOM 761 N N . GLU A 1 96 ? 14.059 1.956 11.513 1.00 77.50 96 GLU A N 1
ATOM 762 C CA . GLU A 1 96 ? 15.017 2.642 12.391 1.00 77.50 96 GLU A CA 1
ATOM 763 C C . GLU A 1 96 ? 14.595 4.085 12.739 1.00 77.50 96 GLU A C 1
ATOM 765 O O . GLU A 1 96 ? 15.196 4.710 13.613 1.00 77.50 96 GLU A O 1
ATOM 770 N N . ARG A 1 97 ? 13.590 4.634 12.042 1.00 70.44 97 ARG A N 1
ATOM 771 C CA . ARG A 1 97 ? 13.134 6.030 12.150 1.00 70.44 97 ARG A CA 1
ATOM 772 C C . ARG A 1 97 ? 11.766 6.186 12.830 1.00 70.44 97 ARG A C 1
ATOM 774 O O . ARG A 1 97 ? 11.365 7.331 13.038 1.00 70.44 97 ARG A O 1
ATOM 781 N N . ILE A 1 98 ? 11.060 5.088 13.122 1.00 64.88 98 ILE A N 1
ATOM 782 C CA . ILE A 1 98 ? 9.721 5.053 13.751 1.00 64.88 98 ILE A CA 1
ATOM 783 C C . ILE A 1 98 ? 9.750 4.401 15.128 1.00 64.88 98 ILE A C 1
ATOM 785 O O . ILE A 1 98 ? 10.604 3.518 15.356 1.00 64.88 98 ILE A O 1
#

Secondary structure (DSSP, 8-state):
-HHHHHHHHHHH-----EEEEES-HHHHHHHTGGGTT-TTEEEEES-TTS-----S--S----------HHHHHH-HHHHHHHHHHHHHHHHHHHTT-

Radius of gyration: 14.65 Å; Cα contacts (8 Å, |Δi|>4): 87; chains: 1; bounding box: 34×28×34 Å

Nearest PDB structures (foldseek):
  4lk3-assembly1_C  TM=8.513E-01  e=1.643E-02  Homo sapiens
  6bwc-assembly1_F  TM=8.122E-01  e=1.438E-02  Bacillus thuringiensis HD-771
  7ys8-assembly1_B  TM=7.160E-01  e=1.705E-01  Mycobacterium tuberculosis H37Rv
  9fcq-assembly1_A  TM=7.440E-01  e=2.909E-01  Kitasatospora cystarginea
  9fd3-assembly1_A  TM=7.452E-01  e=4.345E-01  Kitasatospora cystarginea

Foldseek 3Di:
DVVVVVCCCVVPVPVAADEAEEQDPVVVCVVCVVCPPPPSYHYHHDQLLDADDDPDDDPDDDPPFAPPDPVCCVVPVPVRVSSVVSSVVNVVVVVVVD

pLDDT: mean 87.93, std 8.11, range [64.88, 96.88]

Solvent-accessible surface area (backbone atoms only — not comparable to full-atom values): 6142 Å² total; per-residue (Å²): 108,71,66,55,55,52,51,47,31,71,78,64,62,68,76,67,74,45,77,47,77,33,79,44,62,69,63,49,49,68,73,42,54,97,47,66,88,38,93,47,48,42,79,41,76,44,63,59,58,43,87,86,85,70,99,64,93,72,92,78,86,81,92,77,74,61,68,77,52,74,67,40,60,74,77,38,45,64,63,32,50,44,38,48,52,38,21,50,51,43,52,56,60,46,56,78,76,101

Mean predicted aligned error: 4.96 Å